Protein AF-A0A6G3XMT0-F1 (afdb_monomer)

Nearest PDB structures (foldseek):
  8wmh-assembly1_A  TM=1.847E-01  e=5.391E+00  Chryseobacterium

Mean predicted aligned error: 18.46 Å

Radius of gyration: 31.44 Å; Cα contacts (8 Å, |Δi|>4): 134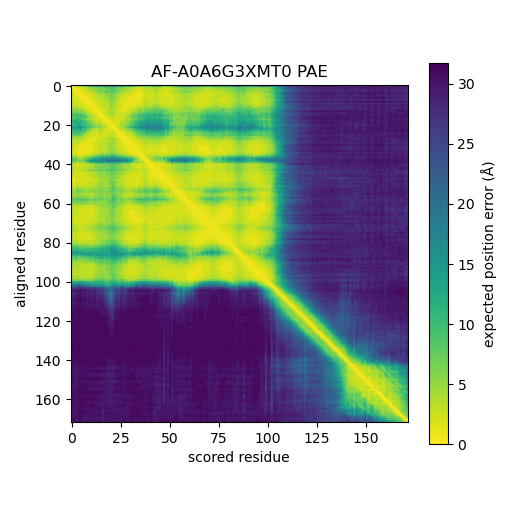; chains: 1; bounding box: 40×90×74 Å

Solvent-accessible surface area (backbone atoms only — not comparable to full-atom values): 11944 Å² total; per-residue (Å²): 136,55,91,52,43,48,79,48,78,42,71,41,74,45,97,69,64,44,76,56,96,91,39,81,41,50,63,43,79,73,46,77,46,77,42,67,74,57,78,77,82,53,92,97,58,85,83,84,82,90,79,89,77,75,91,73,72,90,91,48,64,58,48,77,52,70,43,77,47,76,48,94,90,67,50,71,50,61,24,58,41,77,76,52,91,92,52,76,81,58,96,37,52,25,51,69,49,77,52,74,82,81,74,95,74,83,95,68,95,70,84,84,85,79,92,78,85,82,88,84,84,87,79,91,81,91,84,89,87,83,88,85,85,87,90,84,82,80,95,83,48,69,68,65,52,49,54,52,49,54,54,50,51,56,52,49,54,53,49,51,55,50,49,57,58,62,55,62,75,76,59,135

Foldseek 3Di:
DFPQKDKDWDKDFDPDWDADPNDTHGIDTPDIDIDGNDDDQDPPGDDDDDDDDDDDDQPDQKDWAWDWDADPVRDIDTLHADDDVVDDDDPRHTDMDGDDHDDPDDPPDDDDDDDDDDDDDDDDDDDDDDDDDDDDDDPPCVPVVVVVVVVVVVVVVVVVVVVVVVVVVPDD

Secondary structure (DSSP, 8-state):
--TTEEEEEEEEEEEEEEEETTEEEEEEEEEEEEEESS----TT----------SPPSS-SEEE--EEEE-TTS-EEEE-BPP-TTSPPPSSBPPEEEPPPPPSS---------------------------------SS-HHHHHHHHHHHHHHHHHHHHHHHHHHTTS--

Structure (mmCIF, N/CA/C/O backbone):
data_AF-A0A6G3XMT0-F1
#
_entry.id   AF-A0A6G3XMT0-F1
#
loop_
_atom_site.group_PDB
_atom_site.id
_atom_site.type_symbol
_atom_site.label_atom_id
_atom_site.label_alt_id
_atom_site.label_comp_id
_atom_site.label_asym_id
_atom_site.label_entity_id
_atom_site.label_seq_id
_atom_site.pdbx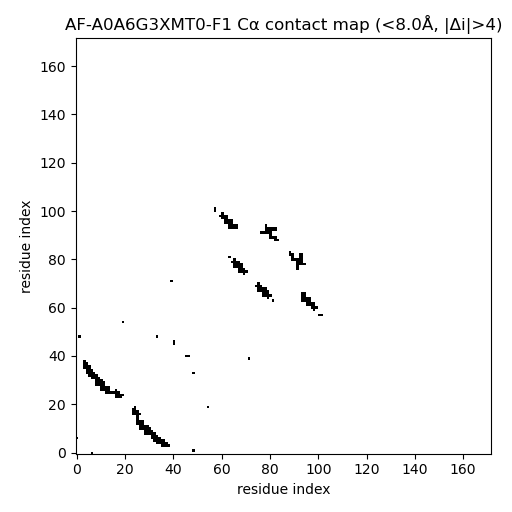_PDB_ins_code
_atom_site.Cartn_x
_atom_site.Cartn_y
_atom_site.Cartn_z
_atom_site.occupancy
_atom_site.B_iso_or_equiv
_atom_site.auth_seq_id
_atom_site.auth_comp_id
_atom_site.auth_asym_id
_atom_site.auth_atom_id
_atom_site.pdbx_PDB_model_num
ATOM 1 N N . ALA A 1 1 ? 11.897 -0.201 5.248 1.00 78.06 1 ALA A N 1
ATOM 2 C CA . ALA A 1 1 ? 12.246 0.302 3.903 1.00 78.06 1 ALA A CA 1
ATOM 3 C C . ALA A 1 1 ? 12.324 -0.888 2.957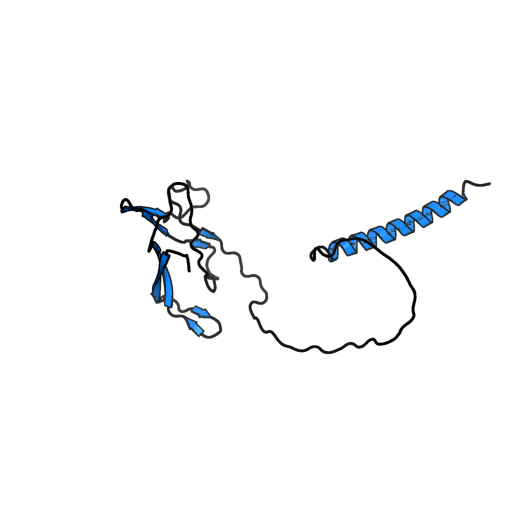 1.00 78.06 1 ALA A C 1
ATOM 5 O O . ALA A 1 1 ? 12.679 -1.965 3.427 1.00 78.06 1 ALA A O 1
ATOM 6 N N . VAL A 1 2 ? 11.957 -0.722 1.685 1.00 89.56 2 VAL A N 1
ATOM 7 C CA . VAL A 1 2 ? 12.087 -1.779 0.668 1.00 89.56 2 VAL A CA 1
ATOM 8 C C . VAL A 1 2 ? 13.427 -1.552 -0.047 1.00 89.56 2 VAL A C 1
ATOM 10 O O . VAL A 1 2 ? 13.617 -0.458 -0.575 1.00 89.56 2 VAL A O 1
ATOM 13 N N . PRO A 1 3 ? 14.386 -2.498 -0.011 1.00 91.12 3 PRO A N 1
ATOM 14 C CA . PRO A 1 3 ? 15.694 -2.306 -0.642 1.00 91.12 3 PRO A CA 1
ATOM 15 C C . PRO A 1 3 ? 15.569 -1.972 -2.131 1.00 91.12 3 PRO A C 1
ATOM 17 O O . PRO A 1 3 ? 14.818 -2.640 -2.832 1.00 91.12 3 PRO A O 1
ATOM 20 N N . GLY A 1 4 ? 16.290 -0.951 -2.601 1.00 92.56 4 GLY A N 1
ATOM 21 C CA . GLY A 1 4 ? 16.226 -0.487 -3.995 1.00 92.56 4 GLY A CA 1
ATOM 22 C C . GLY A 1 4 ? 15.030 0.413 -4.328 1.00 92.56 4 GLY A C 1
ATOM 23 O O . GLY A 1 4 ? 14.876 0.790 -5.484 1.00 92.56 4 GLY A O 1
ATOM 24 N N . TRP A 1 5 ? 14.192 0.778 -3.346 1.00 95.25 5 TRP A N 1
ATOM 25 C CA . TRP A 1 5 ? 13.039 1.659 -3.553 1.00 95.25 5 TRP A CA 1
ATOM 26 C C . TRP A 1 5 ? 13.055 2.873 -2.623 1.00 95.25 5 TRP A C 1
ATOM 28 O O . TRP A 1 5 ? 13.045 2.743 -1.391 1.00 95.25 5 TRP A O 1
ATOM 38 N N . LYS A 1 6 ? 12.936 4.059 -3.215 1.00 95.31 6 LYS A N 1
ATOM 39 C CA . LYS A 1 6 ? 12.656 5.316 -2.525 1.00 95.31 6 LYS A CA 1
ATOM 40 C C . LYS A 1 6 ? 11.189 5.399 -2.129 1.00 95.31 6 LYS A C 1
ATOM 42 O O . LYS A 1 6 ? 10.308 5.053 -2.911 1.00 95.31 6 LYS A O 1
ATOM 47 N N . ILE A 1 7 ? 10.933 5.892 -0.916 1.00 95.19 7 ILE A N 1
ATOM 48 C CA . ILE A 1 7 ? 9.587 6.057 -0.355 1.00 95.19 7 ILE A CA 1
ATOM 49 C C . ILE A 1 7 ? 9.295 7.544 -0.165 1.00 95.19 7 ILE A C 1
ATOM 51 O O . ILE A 1 7 ? 9.999 8.218 0.586 1.00 95.19 7 ILE A O 1
ATOM 55 N N . ASP A 1 8 ? 8.221 8.030 -0.781 1.00 96.38 8 ASP A N 1
ATOM 56 C CA . ASP A 1 8 ? 7.689 9.377 -0.571 1.00 96.38 8 ASP A CA 1
ATOM 57 C C . ASP A 1 8 ? 6.294 9.293 0.070 1.00 96.38 8 ASP A C 1
ATOM 59 O O . ASP A 1 8 ? 5.388 8.639 -0.449 1.00 96.38 8 ASP A O 1
ATOM 63 N N . ILE A 1 9 ? 6.110 9.963 1.213 1.00 95.88 9 ILE A N 1
ATOM 64 C CA . ILE A 1 9 ? 4.859 9.956 1.984 1.00 95.88 9 ILE A CA 1
ATOM 65 C C . ILE A 1 9 ? 4.193 11.324 1.867 1.00 95.88 9 ILE A C 1
ATOM 67 O O . ILE A 1 9 ? 4.759 12.341 2.266 1.00 95.88 9 ILE A O 1
ATOM 71 N N . THR A 1 10 ? 2.963 11.348 1.361 1.00 96.44 10 THR A N 1
ATOM 72 C CA . THR A 1 10 ? 2.124 12.550 1.326 1.00 96.44 10 THR A CA 1
ATOM 73 C C . THR A 1 10 ? 1.127 12.508 2.476 1.00 96.44 10 THR A C 1
ATOM 75 O O . THR A 1 10 ? 0.458 11.493 2.681 1.00 96.44 10 THR A O 1
ATOM 78 N N . LYS A 1 11 ? 1.014 13.613 3.215 1.00 95.25 11 LYS A N 1
ATOM 79 C CA . LYS A 1 11 ? -0.006 13.804 4.249 1.00 95.25 11 LYS A CA 1
ATOM 80 C C . LYS A 1 11 ? -1.073 14.784 3.777 1.00 95.25 11 LYS A C 1
ATOM 82 O O . LYS A 1 11 ? -0.774 15.704 3.018 1.00 95.25 11 LYS A O 1
ATOM 87 N N . SER A 1 12 ? -2.299 14.600 4.242 1.00 93.50 12 SER A N 1
ATOM 88 C CA . SER A 1 12 ? -3.399 15.543 4.065 1.00 93.50 12 SER A CA 1
ATOM 89 C C . SER A 1 12 ? -4.037 15.875 5.403 1.00 93.50 12 SER A C 1
ATOM 91 O O . SER A 1 12 ? -4.038 15.066 6.334 1.00 93.50 12 SER A O 1
ATOM 93 N N . LYS A 1 13 ? -4.618 17.070 5.481 1.00 93.44 13 LYS A N 1
ATOM 94 C CA . LYS A 1 13 ? -5.440 17.468 6.617 1.00 93.44 13 LYS A CA 1
ATOM 95 C C . LYS A 1 13 ? -6.704 16.612 6.661 1.00 93.44 13 LYS A C 1
ATOM 97 O O . LYS A 1 13 ? -7.299 16.336 5.624 1.00 93.44 13 LYS A O 1
ATOM 102 N N . LEU A 1 14 ? -7.079 16.190 7.859 1.00 86.44 14 LEU A N 1
ATOM 103 C CA . LEU A 1 14 ? -8.308 15.455 8.109 1.00 86.44 14 LEU A CA 1
ATOM 104 C C . LEU A 1 14 ? -9.481 16.424 8.237 1.00 86.44 14 LEU A C 1
ATOM 106 O O . LEU A 1 14 ? -9.378 17.431 8.944 1.00 86.44 14 LEU A O 1
ATOM 110 N N . ASP A 1 15 ? -10.607 16.078 7.616 1.00 85.19 15 ASP A N 1
ATOM 111 C CA . ASP A 1 15 ? -11.864 16.819 7.775 1.00 85.19 15 ASP A CA 1
ATOM 112 C C . ASP A 1 15 ? -12.369 16.734 9.220 1.00 85.19 15 ASP A C 1
ATOM 114 O O . ASP A 1 15 ? -12.830 17.718 9.800 1.00 85.19 15 ASP A O 1
ATOM 118 N N . LYS A 1 16 ? -12.219 15.549 9.823 1.00 82.81 16 LYS A N 1
ATOM 119 C CA . LYS A 1 16 ? -12.502 15.276 11.231 1.00 82.81 16 LYS A CA 1
ATOM 120 C C . LYS A 1 16 ? -11.203 14.870 11.931 1.00 82.81 16 LYS A C 1
ATOM 122 O O . LYS A 1 16 ? -10.643 13.829 11.594 1.00 82.81 16 LYS A O 1
ATOM 127 N N . PRO A 1 17 ? -10.697 15.671 12.882 1.00 83.50 17 PRO A N 1
ATOM 128 C CA . PRO A 1 17 ? -9.541 15.279 13.675 1.00 83.50 17 PRO A CA 1
ATOM 129 C C . PRO A 1 17 ? -9.808 13.991 14.459 1.00 83.50 17 PRO A C 1
ATOM 131 O O . PRO A 1 17 ? -10.896 13.829 15.008 1.00 83.50 17 PRO A O 1
ATOM 134 N N . LEU A 1 18 ? -8.803 13.125 14.552 1.00 81.50 18 LEU A N 1
ATOM 135 C CA . LEU A 1 18 ? -8.865 11.882 15.323 1.00 81.50 18 LEU A CA 1
ATOM 136 C C . LEU A 1 18 ? -8.235 12.090 16.698 1.00 81.50 18 LEU A C 1
ATOM 138 O O . LEU A 1 18 ? -7.256 12.826 16.819 1.00 81.50 18 LEU A O 1
ATOM 142 N N . GLU A 1 19 ? -8.753 11.433 17.730 1.00 81.94 19 GLU A N 1
ATOM 143 C CA . GLU A 1 19 ? -8.097 11.381 19.037 1.00 81.94 19 GLU A CA 1
ATOM 144 C C . GLU A 1 19 ? -7.423 10.027 19.224 1.00 81.94 19 GLU A C 1
ATOM 146 O O . GLU A 1 19 ? -8.063 8.984 19.178 1.00 81.94 19 GLU A O 1
ATOM 151 N N . VAL A 1 20 ? -6.107 10.047 19.423 1.00 77.50 20 VAL A N 1
ATOM 152 C CA . VAL A 1 20 ? -5.296 8.844 19.619 1.00 77.50 20 VAL A CA 1
ATOM 153 C C . VAL A 1 20 ? -4.473 9.047 20.884 1.00 77.50 20 VAL A C 1
ATOM 155 O O . VAL A 1 20 ? -3.647 9.958 20.950 1.00 77.50 20 VAL A O 1
ATOM 158 N N . HIS A 1 21 ? -4.722 8.232 21.9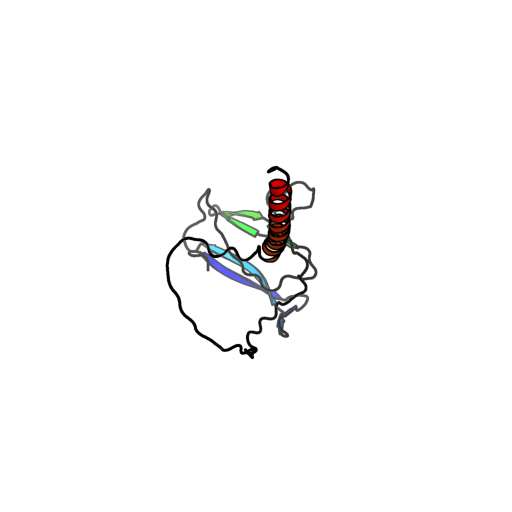14 1.00 75.88 21 HIS A N 1
ATOM 159 C CA . HIS A 1 21 ? -4.069 8.335 23.230 1.00 75.88 21 HIS A CA 1
ATOM 160 C C . HIS A 1 21 ? -4.110 9.758 23.832 1.00 75.88 21 HIS A C 1
ATOM 162 O O . HIS A 1 21 ? -3.099 10.276 24.309 1.00 75.88 21 HIS A O 1
ATOM 168 N N . GLY A 1 22 ? -5.267 10.429 23.749 1.00 78.06 22 GLY A N 1
ATOM 169 C CA . GLY A 1 22 ? -5.459 11.795 24.259 1.00 78.06 22 GLY A CA 1
ATOM 170 C C . GLY A 1 22 ? -4.775 12.894 23.435 1.00 78.06 22 GLY A C 1
ATOM 171 O O . GLY A 1 22 ? -4.742 14.050 23.858 1.00 78.06 22 GLY A O 1
ATOM 172 N N . LYS A 1 23 ? -4.216 12.563 22.261 1.00 80.62 23 LYS A N 1
ATOM 173 C CA . LYS A 1 23 ? -3.645 13.531 21.316 1.00 80.62 23 LYS A CA 1
ATOM 174 C C . LYS A 1 23 ? -4.544 13.683 20.102 1.00 80.62 23 LYS A C 1
ATOM 176 O O . LYS A 1 23 ? -4.955 12.701 19.490 1.00 80.62 23 LYS A O 1
ATOM 181 N N . LYS A 1 24 ? -4.778 14.934 19.715 1.00 86.38 24 LYS A N 1
ATOM 182 C CA . LYS A 1 24 ? -5.544 15.281 18.521 1.00 86.38 24 LYS A CA 1
ATOM 183 C C . LYS A 1 24 ? -4.659 15.204 17.276 1.00 86.38 24 LYS A C 1
ATOM 185 O O . LYS A 1 24 ? -3.691 15.952 17.150 1.00 86.38 24 LYS A O 1
ATOM 190 N N . ILE A 1 25 ? -5.010 14.320 16.353 1.00 85.81 25 ILE A N 1
ATOM 191 C CA . ILE A 1 25 ? -4.381 14.133 15.048 1.00 85.81 25 ILE A CA 1
ATOM 192 C C . ILE A 1 25 ? -5.216 14.869 14.003 1.00 85.81 25 ILE A C 1
ATOM 194 O O . ILE A 1 25 ? -6.388 14.567 13.797 1.00 85.81 25 ILE A O 1
ATOM 198 N N . THR A 1 26 ? -4.618 15.858 13.343 1.00 89.25 26 THR A N 1
ATOM 199 C CA . THR A 1 26 ? -5.287 16.678 12.316 1.00 89.25 26 THR A CA 1
ATOM 200 C C . THR A 1 26 ? -4.793 16.396 10.905 1.00 89.25 26 THR A C 1
ATOM 202 O O . THR A 1 26 ? -5.339 16.951 9.958 1.00 89.25 26 THR A O 1
ATOM 205 N N . GLU A 1 27 ? -3.761 15.570 10.752 1.00 91.00 27 GLU A N 1
ATOM 206 C CA . GLU A 1 27 ? -3.211 15.162 9.463 1.00 91.00 27 GLU A CA 1
ATOM 207 C C . GLU A 1 27 ? -2.998 13.654 9.441 1.00 91.00 27 GLU A C 1
ATOM 209 O O . GLU A 1 27 ? -2.540 13.074 10.427 1.00 91.00 27 GLU A O 1
ATOM 214 N N . ALA A 1 28 ? -3.274 13.036 8.300 1.00 89.38 28 ALA A N 1
ATOM 215 C CA . ALA A 1 28 ? -3.026 11.623 8.063 1.00 89.38 28 ALA A CA 1
ATOM 216 C C . ALA A 1 28 ? -2.265 11.421 6.757 1.00 89.38 28 ALA A C 1
ATOM 218 O O . ALA A 1 28 ? -2.260 12.282 5.878 1.00 89.38 28 ALA A O 1
ATOM 219 N N . VAL A 1 29 ? -1.607 10.271 6.635 1.00 92.69 29 VAL A N 1
ATOM 220 C CA . VAL A 1 29 ? -0.998 9.851 5.372 1.00 92.69 29 VAL A CA 1
ATOM 221 C C . VAL A 1 29 ? -2.110 9.565 4.367 1.00 92.69 29 VAL A C 1
ATOM 223 O O . VAL A 1 29 ? -2.995 8.764 4.644 1.00 92.69 29 VAL A O 1
ATOM 226 N N . SER A 1 30 ? -2.049 10.209 3.205 1.00 93.25 30 SER A N 1
ATOM 227 C CA . SER A 1 30 ? -3.021 10.044 2.118 1.00 93.25 30 SER A CA 1
ATOM 228 C C . SER A 1 30 ? -2.458 9.295 0.918 1.00 93.25 30 SER A C 1
ATOM 230 O O . SER A 1 30 ? -3.216 8.759 0.113 1.00 93.25 30 SER A O 1
ATOM 232 N N . LYS A 1 31 ? -1.129 9.255 0.776 1.00 95.81 31 LYS A N 1
ATOM 233 C CA . LYS A 1 31 ? -0.455 8.542 -0.309 1.00 95.81 31 LYS A CA 1
ATOM 234 C C . LYS A 1 31 ? 0.941 8.117 0.113 1.00 95.81 31 LYS A C 1
ATOM 236 O O . LYS A 1 31 ? 1.674 8.901 0.718 1.00 95.81 31 LYS A O 1
ATOM 241 N N . VAL A 1 32 ? 1.314 6.908 -0.281 1.00 96.69 32 VAL A N 1
ATOM 242 C CA . VAL A 1 32 ? 2.692 6.427 -0.229 1.00 96.69 32 VAL A CA 1
ATOM 243 C C . VAL A 1 32 ? 3.102 6.059 -1.648 1.00 96.69 32 VAL A C 1
ATOM 245 O O . VAL A 1 32 ? 2.382 5.332 -2.328 1.00 96.69 32 VAL A O 1
ATOM 248 N N . THR A 1 33 ? 4.227 6.599 -2.103 1.00 97.12 33 THR A N 1
ATOM 249 C CA . THR A 1 33 ? 4.801 6.297 -3.414 1.00 97.12 33 THR A CA 1
ATOM 250 C C . THR A 1 33 ? 6.108 5.553 -3.207 1.00 97.12 33 THR A C 1
ATOM 252 O O . THR A 1 33 ? 7.000 6.069 -2.535 1.00 97.12 33 THR A O 1
ATOM 255 N N . TRP A 1 34 ? 6.231 4.377 -3.816 1.00 96.94 34 TRP A N 1
ATOM 256 C CA . TRP A 1 34 ? 7.506 3.686 -3.964 1.00 96.94 34 TRP A CA 1
ATOM 257 C C . TRP A 1 34 ? 8.011 3.895 -5.385 1.00 96.94 34 TRP A C 1
ATOM 259 O O . TRP A 1 34 ? 7.276 3.656 -6.340 1.00 96.94 34 TRP A O 1
ATOM 269 N N . THR A 1 35 ? 9.255 4.344 -5.517 1.00 95.94 35 THR A N 1
ATOM 270 C CA . THR A 1 35 ? 9.936 4.495 -6.809 1.00 95.94 35 THR A CA 1
ATOM 271 C C . THR A 1 35 ? 11.209 3.669 -6.771 1.00 95.94 35 THR A C 1
ATOM 273 O O . THR A 1 35 ? 11.966 3.797 -5.813 1.00 95.94 35 THR A O 1
ATOM 276 N N . ALA A 1 36 ? 11.435 2.810 -7.763 1.00 94.44 36 ALA A N 1
ATOM 277 C CA . ALA A 1 36 ? 12.686 2.068 -7.856 1.00 94.44 36 ALA A CA 1
ATOM 278 C C . ALA A 1 36 ? 13.838 3.056 -8.100 1.00 94.44 36 ALA A C 1
ATOM 280 O O . ALA A 1 36 ? 13.779 3.851 -9.038 1.00 94.44 36 ALA A O 1
ATOM 281 N N . ASP A 1 37 ? 14.848 3.034 -7.231 1.00 87.88 37 ASP A N 1
ATOM 282 C CA . ASP A 1 37 ? 16.085 3.804 -7.412 1.00 87.88 37 ASP A CA 1
ATOM 283 C C . ASP A 1 37 ? 17.000 3.090 -8.417 1.00 87.88 37 ASP A C 1
ATOM 285 O O . ASP A 1 37 ? 17.602 3.720 -9.285 1.00 87.88 37 ASP A O 1
ATOM 289 N N . GLU A 1 38 ? 17.056 1.759 -8.315 1.00 79.19 38 GLU A N 1
ATOM 290 C CA . GLU A 1 38 ? 17.771 0.857 -9.213 1.00 79.19 38 GLU A CA 1
ATOM 291 C C . GLU A 1 38 ? 16.949 -0.430 -9.401 1.00 79.19 38 GLU A C 1
ATOM 293 O O . GLU A 1 38 ? 16.400 -0.975 -8.441 1.00 79.19 38 GLU A O 1
ATOM 298 N N . GLY A 1 39 ? 16.890 -0.941 -10.634 1.00 72.88 39 GLY A N 1
ATOM 299 C CA . GLY A 1 39 ? 16.165 -2.170 -10.969 1.00 72.88 39 GLY A CA 1
ATOM 300 C C . GLY A 1 39 ? 14.669 -1.979 -11.241 1.00 72.88 39 GLY A C 1
ATOM 301 O O . GLY A 1 39 ? 14.167 -0.866 -11.369 1.00 72.88 39 GLY A O 1
ATOM 302 N N . GLU A 1 40 ? 13.963 -3.100 -11.369 1.00 87.25 40 GLU A N 1
ATOM 303 C CA . GLU A 1 40 ? 12.537 -3.174 -11.690 1.00 87.25 40 GLU A CA 1
ATOM 304 C C . GLU A 1 40 ? 11.933 -4.469 -11.131 1.00 87.25 40 GLU A C 1
ATOM 306 O O . GLU A 1 40 ? 12.649 -5.399 -10.748 1.00 87.25 40 GLU A O 1
ATOM 311 N N . ILE A 1 41 ? 10.603 -4.549 -11.104 1.00 94.00 41 ILE A N 1
ATOM 312 C CA . ILE A 1 41 ? 9.919 -5.826 -10.888 1.00 94.00 41 ILE A CA 1
ATOM 313 C C . ILE A 1 41 ? 9.884 -6.535 -12.242 1.00 94.00 41 ILE A C 1
ATOM 315 O O . ILE A 1 41 ? 9.087 -6.175 -13.105 1.00 94.00 41 ILE A O 1
ATOM 319 N N . ALA A 1 42 ? 10.764 -7.517 -12.436 1.00 93.00 42 ALA A N 1
ATOM 320 C CA . ALA A 1 42 ? 10.866 -8.234 -13.703 1.00 93.00 42 ALA A CA 1
ATOM 321 C C . ALA A 1 42 ? 9.554 -8.970 -14.065 1.00 93.00 42 ALA A C 1
ATOM 323 O O . ALA A 1 42 ? 8.807 -9.383 -13.169 1.00 93.00 42 ALA A O 1
ATOM 324 N N . PRO A 1 43 ? 9.278 -9.208 -15.361 1.00 94.56 43 PRO A N 1
ATOM 325 C CA . PRO A 1 43 ? 8.093 -9.948 -15.786 1.00 94.56 43 PRO A CA 1
ATOM 326 C C . PRO A 1 43 ? 7.976 -11.316 -15.102 1.00 94.56 43 PRO A C 1
ATOM 328 O O . PRO A 1 43 ? 8.930 -12.090 -15.061 1.00 94.56 43 PRO A O 1
ATOM 331 N N . GLY A 1 44 ? 6.791 -11.619 -14.568 1.00 96.06 44 GLY A N 1
ATOM 332 C CA . GLY A 1 44 ? 6.521 -12.866 -13.842 1.00 96.06 44 GLY A CA 1
ATOM 333 C C . GLY A 1 44 ? 6.968 -12.873 -12.375 1.00 96.06 44 GLY A C 1
ATOM 334 O O . GLY A 1 44 ? 6.724 -13.859 -11.681 1.00 96.06 44 GLY A O 1
ATOM 335 N N . TYR A 1 45 ? 7.575 -11.790 -11.883 1.00 95.88 45 TYR A N 1
ATOM 336 C CA . TYR A 1 45 ? 7.905 -11.609 -10.471 1.00 95.88 45 TYR A CA 1
ATOM 337 C C . TYR A 1 45 ? 6.898 -10.690 -9.779 1.00 95.88 45 TYR A C 1
ATOM 339 O O . TYR A 1 45 ? 6.145 -9.951 -10.411 1.00 95.88 45 TYR A O 1
ATOM 347 N N . PHE A 1 46 ? 6.895 -10.734 -8.449 1.00 95.31 46 PHE A N 1
ATOM 348 C CA . PHE A 1 46 ? 6.094 -9.852 -7.610 1.00 95.31 46 PHE A CA 1
ATOM 349 C C . PHE A 1 46 ? 6.980 -9.166 -6.569 1.00 95.31 46 PHE A C 1
ATOM 351 O O . PHE A 1 46 ? 8.048 -9.663 -6.213 1.00 95.31 46 PHE A O 1
ATOM 358 N N . GLN A 1 47 ? 6.504 -8.036 -6.052 1.00 95.12 47 GLN A N 1
ATOM 359 C CA . GLN A 1 47 ? 7.141 -7.294 -4.969 1.00 95.12 47 GLN A CA 1
ATOM 360 C C . GLN A 1 47 ? 6.113 -7.004 -3.883 1.00 95.12 47 GLN A C 1
ATOM 362 O O . GLN A 1 47 ? 4.951 -6.714 -4.163 1.00 95.12 47 GLN A O 1
ATOM 367 N N . GLN A 1 48 ? 6.558 -7.049 -2.633 1.00 95.00 48 GLN A N 1
ATOM 368 C CA . GLN A 1 48 ? 5.750 -6.635 -1.494 1.00 95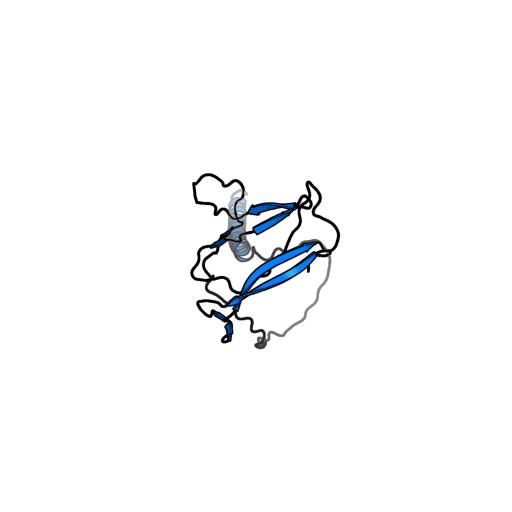.00 48 GLN A CA 1
ATOM 369 C C . GLN A 1 48 ? 6.136 -5.224 -1.057 1.00 95.00 48 GLN A C 1
ATOM 371 O O . GLN A 1 48 ? 7.317 -4.921 -0.864 1.00 95.00 48 GLN A O 1
ATOM 376 N N . PHE A 1 49 ? 5.126 -4.386 -0.848 1.00 94.81 49 PHE A N 1
ATOM 377 C CA . PHE A 1 49 ? 5.262 -3.039 -0.303 1.00 94.81 49 PHE A CA 1
ATOM 378 C C . PHE A 1 49 ? 4.535 -2.986 1.044 1.00 94.81 49 PHE A C 1
ATOM 380 O O . PHE A 1 49 ? 3.347 -2.669 1.089 1.00 94.81 49 PHE A O 1
ATOM 387 N N . PRO A 1 50 ? 5.200 -3.372 2.149 1.00 93.50 50 PRO A N 1
ATOM 388 C CA . PRO A 1 50 ? 4.551 -3.430 3.448 1.00 93.50 50 PRO A CA 1
ATOM 389 C C . PRO A 1 50 ? 4.213 -2.022 3.943 1.00 93.50 50 PRO A C 1
ATOM 391 O O . PRO A 1 50 ? 5.063 -1.126 3.948 1.00 93.50 50 PRO A O 1
ATOM 394 N N . VAL A 1 51 ? 2.980 -1.855 4.415 1.00 91.94 51 VAL A N 1
ATOM 395 C CA . VAL A 1 51 ? 2.500 -0.641 5.077 1.00 91.94 51 VAL A CA 1
ATOM 396 C C . VAL A 1 51 ? 2.031 -1.018 6.471 1.00 91.94 51 VAL A C 1
ATOM 398 O O . VAL A 1 51 ? 1.233 -1.935 6.632 1.00 91.94 51 VAL A O 1
ATOM 401 N N . SER A 1 52 ? 2.532 -0.302 7.475 1.00 90.62 52 SER A N 1
ATOM 402 C CA . SER A 1 52 ? 1.980 -0.354 8.826 1.00 90.62 52 SER A CA 1
ATOM 403 C C . SER A 1 52 ? 1.011 0.806 8.986 1.00 90.62 52 SER A C 1
ATOM 405 O O . SER A 1 52 ? 1.384 1.964 8.779 1.00 90.62 52 SER A O 1
ATOM 407 N N . VAL A 1 53 ? -0.237 0.483 9.302 1.00 86.12 53 VAL A N 1
ATOM 408 C CA . VAL A 1 53 ? -1.314 1.452 9.499 1.00 86.12 53 VAL A CA 1
ATOM 409 C C . VAL A 1 53 ? -1.604 1.527 10.994 1.00 86.12 53 VAL A C 1
ATOM 411 O O . VAL A 1 53 ? -1.510 0.522 11.694 1.00 86.12 53 VAL A O 1
ATOM 414 N N . GLY A 1 54 ? -1.890 2.732 11.491 1.00 83.12 54 GLY A N 1
ATOM 415 C CA . GLY A 1 54 ? -2.258 2.945 12.891 1.00 83.12 54 GLY A CA 1
ATOM 416 C C . GLY A 1 54 ? -3.677 2.460 13.193 1.00 83.12 54 GLY A C 1
ATOM 417 O O . GLY A 1 54 ? -4.176 1.535 12.559 1.00 83.12 54 GLY A O 1
ATOM 418 N N . ALA A 1 55 ? -4.338 3.121 14.146 1.00 83.62 55 ALA A N 1
ATOM 419 C CA . ALA A 1 55 ? -5.741 2.858 14.450 1.00 83.62 55 ALA A CA 1
ATOM 420 C C . ALA A 1 55 ? -6.595 2.890 13.168 1.00 83.62 55 ALA A C 1
ATOM 422 O O . ALA A 1 55 ? -6.531 3.846 12.390 1.00 83.62 55 ALA A O 1
ATOM 423 N N . LEU A 1 56 ? -7.350 1.815 12.953 1.00 87.38 56 LEU A N 1
ATOM 424 C CA . LEU A 1 56 ? -8.307 1.696 11.858 1.00 87.38 56 LEU A CA 1
ATOM 425 C C . LEU A 1 56 ? -9.616 2.396 12.265 1.00 87.38 56 LEU A C 1
ATOM 427 O O . LEU A 1 56 ? -9.886 2.506 13.462 1.00 87.38 56 LEU A O 1
ATOM 431 N N . PRO A 1 57 ? -10.407 2.906 11.307 1.00 82.81 57 PRO A N 1
ATOM 432 C CA . PRO A 1 57 ? -11.683 3.541 11.622 1.00 82.81 57 PRO A CA 1
ATOM 433 C C . PRO A 1 57 ? -12.663 2.543 12.248 1.00 82.81 57 PRO A C 1
ATOM 435 O O . PRO A 1 57 ? -12.736 1.391 11.828 1.00 82.81 57 PRO A O 1
ATOM 438 N N . GLU A 1 58 ? -13.427 3.009 13.233 1.00 83.88 58 GLU A N 1
ATOM 439 C CA . GLU A 1 58 ? -14.478 2.229 13.906 1.00 83.88 58 GLU A CA 1
ATOM 440 C C . GLU A 1 58 ? -15.832 2.340 13.185 1.00 83.88 58 GLU A C 1
ATOM 442 O O . GLU A 1 58 ? -16.722 1.521 13.389 1.00 83.88 58 GLU A O 1
ATOM 447 N N . ASP A 1 59 ? -15.988 3.351 12.328 1.00 83.50 59 ASP A N 1
ATOM 448 C CA . ASP A 1 59 ? -17.208 3.690 11.594 1.00 83.50 59 ASP A CA 1
ATOM 449 C C . ASP A 1 59 ? -17.171 3.249 10.119 1.00 83.50 59 ASP A C 1
ATOM 451 O O . ASP A 1 59 ? -17.854 3.829 9.272 1.00 83.50 59 ASP A O 1
ATOM 455 N N . ALA A 1 60 ? -16.383 2.219 9.798 1.00 88.00 60 ALA A N 1
ATOM 456 C CA . ALA A 1 60 ? -16.296 1.647 8.459 1.00 88.00 60 ALA A CA 1
ATOM 457 C C . ALA A 1 60 ? -16.192 0.115 8.492 1.00 88.00 60 ALA A C 1
ATOM 459 O O . ALA A 1 60 ? -15.508 -0.455 9.335 1.00 88.00 60 ALA A O 1
ATOM 460 N N . ASP A 1 61 ? -16.804 -0.547 7.509 1.00 90.50 61 ASP A N 1
ATOM 461 C CA . ASP A 1 61 ? -16.741 -2.010 7.359 1.00 90.50 61 ASP A CA 1
ATOM 462 C C . ASP A 1 61 ? -15.520 -2.479 6.551 1.00 90.50 61 ASP A C 1
ATOM 464 O O . ASP A 1 61 ? -15.167 -3.658 6.550 1.00 90.50 61 ASP A O 1
ATOM 468 N N . GLN A 1 62 ? -14.881 -1.576 5.804 1.00 92.88 62 GLN A N 1
ATOM 469 C CA . GLN A 1 62 ? -13.729 -1.889 4.963 1.00 92.88 62 GLN A CA 1
ATOM 470 C C . GLN A 1 62 ? -12.893 -0.647 4.637 1.00 92.88 62 GLN A C 1
ATOM 472 O O . GLN A 1 62 ? -13.385 0.480 4.651 1.00 92.88 62 GLN A O 1
ATOM 477 N N . LEU A 1 63 ? -11.637 -0.875 4.259 1.00 92.75 63 LEU A N 1
ATOM 478 C CA . LEU A 1 63 ? -10.739 0.106 3.661 1.00 92.75 63 LEU A CA 1
ATOM 479 C C . LEU A 1 63 ? -10.412 -0.297 2.228 1.00 92.75 63 LEU A C 1
ATOM 481 O O . LEU A 1 63 ? -10.018 -1.434 1.971 1.00 92.75 63 LEU A O 1
ATOM 485 N N . VAL A 1 64 ? -10.530 0.654 1.306 1.00 94.62 64 VAL A N 1
ATOM 486 C CA . VAL A 1 64 ? -10.163 0.474 -0.101 1.00 94.62 64 VAL A CA 1
ATOM 487 C C . VAL A 1 64 ? -8.848 1.197 -0.368 1.00 94.62 64 VAL A C 1
ATOM 489 O O . VAL A 1 64 ? -8.751 2.415 -0.205 1.00 94.62 64 VAL A O 1
ATOM 492 N N . PHE A 1 65 ? -7.839 0.461 -0.821 1.00 95.50 65 PHE A N 1
ATOM 493 C CA . PHE A 1 65 ? -6.516 0.988 -1.139 1.00 95.50 65 PHE A CA 1
ATOM 494 C C . PHE A 1 65 ? -6.344 1.095 -2.648 1.00 95.50 65 PHE A C 1
ATOM 496 O O . PHE A 1 65 ? -5.907 0.161 -3.309 1.00 95.50 65 PHE A O 1
ATOM 503 N N . LYS A 1 66 ? -6.667 2.261 -3.204 1.00 97.12 66 LYS A N 1
ATOM 504 C CA . LYS A 1 66 ? -6.465 2.543 -4.631 1.00 97.12 66 LYS A CA 1
ATOM 505 C C . LYS A 1 66 ? -4.970 2.592 -4.950 1.00 97.12 66 LYS A C 1
ATOM 507 O O . LYS A 1 66 ? -4.234 3.355 -4.322 1.00 97.12 66 LYS A O 1
ATOM 512 N N . ALA A 1 67 ? -4.533 1.816 -5.940 1.00 97.69 67 ALA A N 1
ATOM 513 C CA . ALA A 1 67 ? -3.132 1.725 -6.340 1.00 97.69 67 ALA A CA 1
ATOM 514 C C . ALA A 1 67 ? -2.931 2.086 -7.817 1.00 97.69 67 ALA A C 1
ATOM 516 O O . ALA A 1 67 ? -3.769 1.821 -8.678 1.00 97.69 67 ALA A O 1
ATOM 517 N N . ILE A 1 68 ? -1.791 2.712 -8.104 1.00 98.00 68 ILE A N 1
ATOM 518 C CA . ILE A 1 68 ? -1.361 3.073 -9.454 1.00 98.00 68 ILE A CA 1
ATOM 519 C C . ILE A 1 68 ? -0.003 2.422 -9.675 1.00 98.00 68 ILE A C 1
ATOM 521 O O . ILE A 1 68 ? 0.941 2.712 -8.939 1.00 98.00 68 ILE A O 1
ATOM 525 N N . GLN A 1 69 ? 0.083 1.544 -10.669 1.00 97.31 69 GLN A N 1
ATOM 526 C CA . GLN A 1 69 ? 1.306 0.846 -11.035 1.00 97.31 69 GLN A CA 1
ATOM 527 C C . GLN A 1 69 ? 1.821 1.413 -12.353 1.00 97.31 69 GLN A C 1
ATOM 529 O O . GLN A 1 69 ? 1.126 1.366 -13.365 1.00 97.31 69 GLN A O 1
ATOM 534 N N . THR A 1 70 ? 3.040 1.936 -12.332 1.00 96.50 70 THR A N 1
ATOM 535 C CA . THR A 1 70 ? 3.713 2.457 -13.522 1.00 96.50 70 THR A CA 1
ATOM 536 C C . THR A 1 70 ? 4.790 1.474 -13.956 1.00 96.50 70 THR A C 1
ATOM 538 O O . THR A 1 70 ? 5.608 1.065 -13.132 1.00 96.50 70 THR A O 1
ATOM 541 N N . TYR A 1 71 ? 4.789 1.123 -15.237 1.00 94.75 71 TYR A N 1
ATOM 542 C CA . TYR A 1 71 ? 5.790 0.265 -15.865 1.00 94.75 71 TYR A CA 1
ATOM 543 C C . TYR A 1 71 ? 6.902 1.097 -16.521 1.00 94.75 71 TYR A C 1
ATOM 545 O O . TYR A 1 71 ? 6.761 2.301 -16.759 1.00 94.75 71 TYR A O 1
ATOM 553 N N . ASP A 1 72 ? 8.019 0.446 -16.824 1.00 93.19 72 ASP A N 1
ATOM 554 C CA . ASP A 1 72 ? 9.192 1.016 -17.496 1.00 93.19 72 ASP A CA 1
ATOM 555 C C . ASP A 1 72 ? 8.861 1.588 -18.892 1.00 93.19 72 ASP A C 1
ATOM 557 O O . ASP A 1 72 ? 9.341 2.660 -19.275 1.00 93.19 72 ASP A O 1
ATOM 561 N N . ASN A 1 73 ? 7.947 0.934 -19.613 1.00 93.94 73 ASN A N 1
ATOM 562 C CA . ASN A 1 73 ? 7.393 1.372 -20.895 1.00 93.94 73 ASN A CA 1
ATOM 563 C C . ASN A 1 73 ? 6.446 2.591 -20.780 1.00 93.94 73 ASN A C 1
ATOM 565 O O . ASN A 1 73 ? 5.924 3.057 -21.796 1.00 93.94 73 ASN A O 1
ATOM 569 N N . LYS A 1 74 ? 6.263 3.136 -19.566 1.00 94.81 74 LYS A N 1
ATOM 570 C CA . LYS A 1 74 ? 5.371 4.254 -19.195 1.00 94.81 74 LYS A CA 1
ATOM 571 C C . LYS A 1 74 ? 3.881 3.923 -19.197 1.00 94.81 74 LYS A C 1
ATOM 573 O O . LYS A 1 74 ? 3.061 4.829 -19.030 1.00 94.81 74 LYS A O 1
ATOM 578 N N . GLU A 1 75 ? 3.517 2.660 -19.367 1.00 96.94 75 GLU A N 1
ATOM 579 C CA . GLU A 1 75 ? 2.152 2.204 -19.160 1.00 96.94 75 GLU A CA 1
ATOM 580 C C . GLU A 1 75 ? 1.764 2.354 -17.687 1.00 96.94 75 GLU A C 1
ATOM 582 O O . GLU A 1 75 ? 2.583 2.181 -16.779 1.00 96.94 75 GLU A O 1
ATOM 587 N N . VAL A 1 76 ? 0.503 2.714 -17.453 1.00 97.69 76 VAL A N 1
ATOM 588 C CA . VAL A 1 76 ? -0.035 2.924 -16.112 1.00 97.69 76 VAL A CA 1
ATOM 589 C C . VAL A 1 76 ? -1.274 2.065 -15.938 1.00 97.69 76 VAL A C 1
ATOM 591 O O . VAL A 1 76 ? -2.317 2.354 -16.524 1.00 97.69 76 VAL A O 1
ATOM 594 N N . VAL A 1 77 ? -1.170 1.063 -15.071 1.00 98.00 77 VAL A N 1
ATOM 595 C CA . VAL A 1 77 ? -2.302 0.239 -14.645 1.00 98.00 77 VAL A CA 1
ATOM 596 C C . VAL A 1 77 ? -2.899 0.839 -13.375 1.00 98.00 77 VAL A C 1
ATOM 598 O O . VAL A 1 77 ? -2.186 1.224 -12.441 1.00 98.00 77 VAL A O 1
ATOM 601 N N . ARG A 1 78 ? -4.227 0.966 -13.353 1.00 98.25 78 ARG A N 1
ATOM 602 C CA . ARG A 1 78 ? -4.973 1.643 -12.289 1.00 98.25 78 ARG A CA 1
ATOM 603 C C . ARG A 1 78 ? -5.845 0.641 -11.543 1.00 98.25 78 ARG A C 1
ATOM 605 O O . ARG A 1 78 ? -6.990 0.424 -11.913 1.00 98.25 78 ARG A O 1
ATOM 612 N N . TRP A 1 79 ? -5.320 0.107 -10.449 1.00 97.94 79 TRP A N 1
ATOM 613 C CA . TRP A 1 79 ? -6.040 -0.762 -9.517 1.00 97.94 79 TRP A CA 1
ATOM 614 C C . TRP A 1 79 ? -6.929 0.086 -8.600 1.00 97.94 79 TRP A C 1
ATOM 616 O O . TRP A 1 79 ? -6.606 0.334 -7.433 1.00 97.94 79 TRP A O 1
ATOM 626 N N . ILE A 1 80 ? -7.991 0.654 -9.174 1.00 97.44 80 ILE A N 1
ATOM 627 C CA . ILE A 1 80 ? -8.838 1.665 -8.520 1.00 97.44 80 ILE A CA 1
ATOM 628 C C . ILE A 1 80 ? -10.331 1.335 -8.554 1.00 97.44 80 ILE A C 1
ATOM 630 O O . ILE A 1 80 ? -11.121 2.098 -7.992 1.00 97.44 80 ILE A O 1
ATOM 634 N N . GLU A 1 81 ? -10.708 0.236 -9.204 1.00 95.62 81 GLU A N 1
ATOM 635 C CA . GLU A 1 81 ? -12.098 -0.183 -9.368 1.00 95.62 81 GLU A CA 1
ATOM 636 C C . GLU A 1 81 ? -12.577 -0.888 -8.101 1.00 95.62 81 GLU A C 1
ATOM 638 O O . GLU A 1 81 ? -11.939 -1.818 -7.621 1.00 95.62 81 GLU A O 1
ATOM 643 N N . GLU A 1 82 ? -13.676 -0.432 -7.507 1.00 92.69 82 GLU A N 1
ATOM 644 C CA . GLU A 1 82 ? -14.148 -0.980 -6.233 1.00 92.69 82 GLU A CA 1
ATOM 645 C C . GLU A 1 82 ? -14.963 -2.259 -6.477 1.00 92.69 82 GLU A C 1
ATOM 647 O O . GLU A 1 82 ? -15.991 -2.193 -7.159 1.00 92.69 82 GLU A O 1
ATOM 652 N N . PRO A 1 83 ? -14.551 -3.422 -5.933 1.00 86.94 83 PRO A N 1
ATOM 653 C CA . PRO A 1 83 ? -15.321 -4.651 -6.076 1.00 86.94 83 PRO A CA 1
ATOM 654 C C . PRO A 1 83 ? -16.689 -4.514 -5.402 1.00 86.94 83 PRO A C 1
ATOM 656 O O . PRO A 1 83 ? -16.783 -4.098 -4.245 1.00 86.94 83 PRO A O 1
ATOM 659 N N . THR A 1 84 ? -17.753 -4.907 -6.101 1.00 86.31 84 THR A N 1
ATOM 660 C CA . THR A 1 84 ? -19.116 -4.926 -5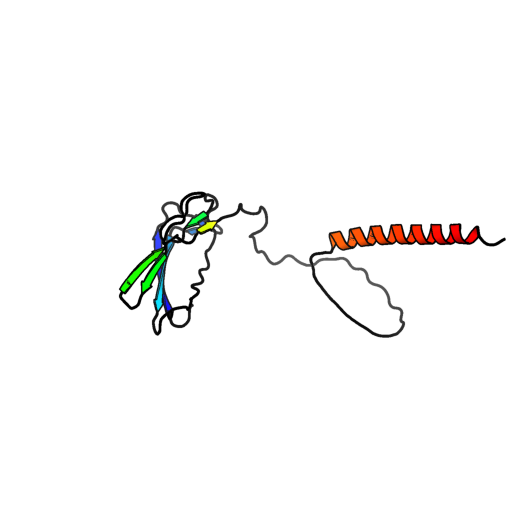.549 1.00 86.31 84 THR A CA 1
ATOM 661 C C . THR A 1 84 ? -19.542 -6.356 -5.231 1.00 86.31 84 THR A C 1
ATOM 663 O O . THR A 1 84 ? -19.228 -7.299 -5.956 1.00 86.31 84 THR A O 1
ATOM 666 N N . ALA A 1 85 ? -20.246 -6.551 -4.115 1.00 82.06 85 ALA A N 1
ATOM 667 C CA . ALA A 1 85 ? -20.682 -7.882 -3.705 1.00 82.06 85 ALA A CA 1
ATOM 668 C C . ALA A 1 85 ? -21.695 -8.459 -4.709 1.00 82.06 85 ALA A C 1
ATOM 670 O O . ALA A 1 85 ? -22.773 -7.899 -4.895 1.00 82.06 85 ALA A O 1
ATOM 671 N N . GLY A 1 86 ? -21.350 -9.587 -5.336 1.00 83.06 86 GLY A N 1
ATOM 672 C CA . GLY A 1 86 ? -22.197 -10.247 -6.337 1.00 83.06 86 GLY A CA 1
ATOM 673 C C . GLY A 1 86 ? -22.261 -9.533 -7.692 1.00 83.06 86 GLY A C 1
ATOM 674 O O . GLY A 1 86 ? -23.057 -9.939 -8.537 1.00 83.06 86 GLY A O 1
ATOM 675 N N . GLY A 1 87 ? -21.455 -8.487 -7.892 1.00 85.88 87 GLY A N 1
ATOM 676 C CA . GLY A 1 87 ? -21.254 -7.861 -9.194 1.00 85.88 87 GLY A CA 1
ATOM 677 C C . GLY A 1 87 ? -20.244 -8.621 -10.052 1.00 85.88 87 GLY A C 1
ATOM 678 O O . GLY A 1 87 ? -19.643 -9.604 -9.617 1.00 85.88 87 GLY A O 1
ATOM 679 N N . GLU A 1 88 ? -20.066 -8.147 -11.282 1.00 91.00 88 GLU A N 1
ATOM 680 C CA . GLU A 1 88 ? -18.984 -8.596 -12.159 1.00 91.00 88 GLU A CA 1
ATOM 681 C C . GLU A 1 88 ? -17.625 -8.232 -11.545 1.00 91.00 88 GLU A C 1
ATOM 683 O O . GLU A 1 88 ? -17.475 -7.168 -10.935 1.00 91.00 88 GLU A O 1
ATOM 688 N N . GLU A 1 89 ? -16.653 -9.139 -11.661 1.00 88.94 89 GLU A N 1
ATOM 689 C CA . GLU A 1 89 ? -15.299 -8.890 -11.177 1.00 88.94 89 GLU A CA 1
ATOM 690 C C . GLU A 1 89 ? -14.634 -7.832 -12.069 1.00 88.94 89 GLU A C 1
ATOM 692 O O . GLU A 1 89 ? -14.575 -8.036 -13.281 1.00 88.94 89 GLU A O 1
ATOM 697 N N . PRO A 1 90 ? -14.167 -6.699 -11.506 1.00 93.38 90 PRO A N 1
ATOM 698 C CA . PRO A 1 90 ? -13.505 -5.672 -12.300 1.00 93.38 90 PRO A CA 1
ATOM 699 C C . PRO A 1 90 ? -12.200 -6.185 -12.916 1.00 93.38 90 PRO A C 1
ATOM 701 O O . PRO A 1 90 ? -11.557 -7.077 -12.361 1.00 93.38 90 PRO A O 1
ATOM 704 N N . ASP A 1 91 ? -11.759 -5.567 -14.010 1.00 94.75 91 ASP A N 1
ATOM 705 C CA . ASP A 1 91 ? -10.481 -5.910 -14.645 1.00 94.75 91 ASP A CA 1
ATOM 706 C C . ASP A 1 91 ? -9.287 -5.479 -13.774 1.00 94.75 91 ASP A C 1
ATOM 708 O O . ASP A 1 91 ? -8.227 -6.108 -13.788 1.00 94.75 91 ASP A O 1
ATOM 712 N N . SER A 1 92 ? -9.423 -4.379 -13.024 1.00 96.12 92 SER A N 1
ATOM 713 C CA . SER A 1 92 ? -8.368 -3.833 -12.158 1.00 96.12 92 SER A CA 1
ATOM 714 C C . SER A 1 92 ? -8.910 -3.458 -10.771 1.00 96.12 92 SER A C 1
ATOM 716 O O . SER A 1 92 ? -8.971 -2.271 -10.411 1.00 96.12 92 SER A O 1
ATOM 718 N N . PRO A 1 93 ? -9.284 -4.462 -9.953 1.00 96.38 93 PRO A N 1
ATOM 719 C CA . PRO A 1 93 ? -9.883 -4.241 -8.648 1.00 96.38 93 PRO A CA 1
ATOM 720 C C . PRO A 1 93 ? -8.898 -3.585 -7.677 1.00 96.38 93 PRO A C 1
ATOM 722 O O . PRO A 1 93 ? -7.754 -4.013 -7.513 1.00 96.38 93 PRO A O 1
ATOM 725 N N . ALA A 1 94 ? -9.359 -2.552 -6.979 1.00 97.25 94 ALA A N 1
ATOM 726 C CA . ALA A 1 94 ? -8.638 -1.964 -5.866 1.00 97.25 94 ALA A CA 1
ATOM 727 C C . ALA A 1 94 ? -8.541 -2.975 -4.709 1.00 97.25 94 ALA A C 1
ATOM 729 O O . ALA A 1 94 ? -9.552 -3.579 -4.339 1.00 97.25 94 ALA A O 1
ATOM 730 N N . PRO A 1 95 ? -7.364 -3.134 -4.083 1.00 95.31 95 PRO A N 1
ATOM 731 C CA . PRO A 1 95 ? -7.226 -3.910 -2.859 1.00 95.31 95 PRO A CA 1
ATOM 732 C C . PRO A 1 95 ? -8.189 -3.448 -1.757 1.00 95.31 95 PRO A C 1
ATOM 734 O O . PRO A 1 95 ? -8.252 -2.262 -1.428 1.00 95.31 95 PRO A O 1
ATOM 737 N N . VAL A 1 96 ? -8.907 -4.396 -1.149 1.00 94.56 96 VAL A N 1
ATOM 738 C CA . VAL A 1 96 ? -9.862 -4.136 -0.062 1.00 94.56 96 VAL A CA 1
ATOM 739 C C . VAL A 1 96 ? -9.444 -4.885 1.198 1.00 94.56 96 VAL A C 1
ATOM 741 O O . VAL A 1 96 ? -9.250 -6.100 1.177 1.00 94.56 96 VAL A O 1
ATOM 744 N N . LEU A 1 97 ? -9.363 -4.166 2.315 1.00 93.69 97 LEU A N 1
ATOM 745 C CA . LEU A 1 97 ? -9.229 -4.730 3.653 1.00 93.69 97 LEU A CA 1
ATOM 746 C C . LEU A 1 97 ? -10.581 -4.644 4.356 1.00 93.69 97 LEU A C 1
ATOM 748 O O . LEU A 1 97 ? -11.023 -3.553 4.699 1.00 93.69 97 LEU A O 1
ATOM 752 N N . LYS A 1 98 ? -11.232 -5.783 4.589 1.00 93.50 98 LYS A N 1
ATOM 753 C CA . LYS A 1 98 ? -12.441 -5.830 5.420 1.00 93.50 98 LYS A CA 1
ATOM 754 C C . LYS A 1 98 ? -12.066 -5.623 6.883 1.00 93.50 98 LYS A C 1
ATOM 756 O O . LYS A 1 98 ? -11.111 -6.233 7.364 1.00 93.50 98 LYS A O 1
ATOM 761 N N . LEU A 1 99 ? -12.819 -4.773 7.562 1.00 92.75 99 LEU A N 1
ATOM 762 C CA . LEU A 1 99 ? -12.676 -4.499 8.980 1.00 92.75 99 LEU A CA 1
ATOM 763 C C . LEU A 1 99 ? -13.641 -5.394 9.756 1.00 92.75 99 LEU A C 1
ATOM 765 O O . LEU A 1 99 ? -14.759 -5.672 9.326 1.00 92.75 99 LEU A O 1
ATOM 769 N N . THR A 1 100 ? -13.176 -5.894 10.891 1.00 91.19 100 THR A N 1
ATOM 770 C CA . THR A 1 100 ? -14.007 -6.626 11.845 1.00 91.19 100 THR A CA 1
ATOM 771 C C . THR A 1 100 ? -14.373 -5.698 12.990 1.00 91.19 100 THR A C 1
ATOM 773 O O . THR A 1 100 ? -13.629 -4.762 13.278 1.00 91.19 100 THR A O 1
ATOM 776 N N . ALA A 1 101 ? -15.480 -5.987 13.678 1.00 85.50 101 ALA A N 1
ATOM 777 C CA . ALA A 1 101 ? -15.817 -5.286 14.910 1.00 85.50 101 ALA A CA 1
ATOM 778 C C . ALA A 1 101 ? -14.626 -5.302 15.880 1.00 85.50 101 ALA A C 1
ATOM 780 O O . ALA A 1 101 ? -13.903 -6.302 15.969 1.00 85.50 101 ALA A O 1
ATOM 781 N N . ALA A 1 102 ? -14.430 -4.193 16.593 1.00 77.75 102 ALA A N 1
ATOM 782 C CA . ALA A 1 102 ? -13.455 -4.139 17.667 1.00 77.75 102 ALA A CA 1
ATOM 783 C C . ALA A 1 102 ? -13.790 -5.234 18.689 1.00 77.75 102 ALA A C 1
ATOM 785 O O . ALA A 1 102 ? -14.939 -5.374 19.109 1.00 77.75 102 ALA A O 1
ATOM 786 N N . ALA A 1 103 ? -12.795 -6.035 19.065 1.00 71.44 103 ALA A N 1
ATOM 787 C CA . ALA A 1 103 ? -12.947 -6.907 20.216 1.00 71.44 103 ALA A CA 1
ATOM 788 C C . ALA A 1 103 ? -12.997 -6.014 21.460 1.00 71.44 103 ALA A C 1
ATOM 790 O O . ALA A 1 103 ? -12.100 -5.194 21.670 1.00 71.44 103 ALA A O 1
ATOM 791 N N . GLU A 1 104 ? -14.038 -6.159 22.276 1.00 58.88 104 GLU A N 1
ATOM 792 C CA . GLU A 1 104 ? -14.038 -5.576 23.613 1.00 58.88 104 GLU A CA 1
ATOM 793 C C . GLU A 1 104 ? -13.016 -6.355 24.441 1.00 58.88 104 GLU A C 1
ATOM 795 O O . GLU A 1 104 ? -13.334 -7.442 24.905 1.00 58.88 104 GLU A O 1
ATOM 800 N N . ASP A 1 105 ? -11.759 -5.889 24.459 1.00 50.19 105 ASP A N 1
ATOM 801 C CA . ASP A 1 105 ? -10.808 -5.988 25.577 1.00 50.19 105 ASP A CA 1
ATOM 802 C C . ASP A 1 105 ? -9.357 -5.624 25.170 1.00 50.19 105 ASP A C 1
ATOM 804 O O . ASP A 1 105 ? -8.726 -6.242 24.315 1.00 50.19 105 ASP A O 1
ATOM 808 N N . HIS A 1 106 ? -8.804 -4.636 25.884 1.00 47.84 106 HIS A N 1
ATOM 809 C CA . HIS A 1 106 ? -7.374 -4.429 26.167 1.00 47.84 106 HIS A CA 1
ATOM 810 C C . HIS A 1 106 ? -6.376 -4.171 25.012 1.00 47.84 106 HIS A C 1
ATOM 812 O O . HIS A 1 106 ? -5.385 -4.882 24.844 1.00 47.84 106 HIS A O 1
ATOM 818 N N . HIS A 1 107 ? -6.469 -3.003 24.368 1.00 47.25 107 HIS A N 1
ATOM 819 C CA . HIS A 1 107 ? -5.280 -2.311 23.834 1.00 47.25 107 HIS A CA 1
ATOM 820 C C . HIS A 1 107 ? -4.838 -1.171 24.760 1.00 47.25 107 HIS A C 1
ATOM 822 O O . HIS A 1 107 ? -4.805 0.003 24.402 1.00 47.25 107 HIS A O 1
ATOM 828 N N . GLY A 1 108 ? -4.484 -1.549 25.987 1.00 41.28 108 GLY A N 1
ATOM 829 C CA . GLY A 1 108 ? -3.774 -0.712 26.946 1.00 41.28 108 GLY A CA 1
ATOM 830 C C . GLY A 1 108 ? -2.583 -1.496 27.472 1.00 41.28 108 GLY A C 1
ATOM 831 O O . GLY A 1 108 ? -2.700 -2.207 28.462 1.00 41.28 108 GLY A O 1
ATOM 832 N N . GLY A 1 109 ? -1.449 -1.415 26.776 1.00 47.72 109 GLY A N 1
ATOM 833 C CA . GLY A 1 109 ? -0.189 -1.930 27.295 1.00 47.72 109 GLY A CA 1
ATOM 834 C C . GLY A 1 109 ? 0.247 -1.094 28.492 1.00 47.72 109 GLY A C 1
ATOM 835 O O . GLY A 1 109 ? 0.798 -0.011 28.314 1.00 47.72 109 GLY A O 1
ATOM 836 N N . ALA A 1 110 ? 0.010 -1.609 29.692 1.00 37.28 110 ALA A N 1
ATOM 837 C CA . ALA A 1 110 ? 0.760 -1.263 30.886 1.00 37.28 110 ALA A CA 1
ATOM 838 C C . ALA A 1 110 ? 1.394 -2.560 31.389 1.00 37.28 110 ALA A C 1
ATOM 840 O O . ALA A 1 110 ? 0.719 -3.464 31.877 1.00 37.28 110 ALA A O 1
ATOM 841 N N . ALA A 1 111 ? 2.700 -2.666 31.157 1.00 47.00 111 ALA A N 1
ATOM 842 C CA . ALA A 1 111 ? 3.554 -3.466 32.008 1.00 47.00 111 ALA A CA 1
ATOM 843 C C . ALA A 1 111 ? 3.583 -2.825 33.407 1.00 47.00 111 ALA A C 1
ATOM 845 O O . ALA A 1 111 ? 3.403 -1.614 33.524 1.00 47.00 111 ALA A O 1
ATOM 846 N N . ASP A 1 112 ? 3.852 -3.679 34.393 1.00 39.31 112 ASP A N 1
ATOM 847 C CA . ASP A 1 112 ? 3.952 -3.426 35.832 1.00 39.31 112 ASP A CA 1
ATOM 848 C C . ASP A 1 112 ? 2.615 -3.333 36.583 1.00 39.31 112 ASP A C 1
ATOM 850 O O . ASP A 1 112 ? 1.922 -2.326 36.556 1.00 39.31 112 ASP A O 1
ATOM 854 N N . ASP A 1 113 ? 2.281 -4.412 37.299 1.00 37.41 113 ASP A N 1
ATOM 855 C CA . ASP A 1 113 ? 2.284 -4.323 38.761 1.00 37.41 113 ASP A CA 1
ATOM 856 C C . ASP A 1 113 ? 2.529 -5.710 39.383 1.00 37.41 113 ASP A C 1
ATOM 858 O O . ASP A 1 113 ? 1.768 -6.668 39.242 1.00 37.41 113 ASP A O 1
ATOM 862 N N . ASP A 1 114 ? 3.716 -5.790 39.966 1.00 38.88 114 ASP A N 1
ATOM 863 C CA . ASP A 1 114 ? 4.135 -6.543 41.133 1.00 38.88 114 ASP A CA 1
ATOM 864 C C . ASP A 1 114 ? 3.493 -7.889 41.513 1.00 38.88 114 ASP A C 1
ATOM 866 O O . ASP A 1 114 ? 2.366 -8.055 41.979 1.00 38.88 114 ASP A O 1
ATOM 870 N N . LYS A 1 115 ? 4.408 -8.859 41.504 1.00 44.19 115 LYS A N 1
ATOM 871 C CA . LYS A 1 115 ? 4.451 -10.037 42.360 1.00 44.19 115 LYS A CA 1
ATOM 872 C C . LYS A 1 115 ? 4.041 -9.707 43.802 1.00 44.19 115 LYS A C 1
ATOM 874 O O . LYS A 1 115 ? 4.777 -9.011 44.500 1.00 44.19 115 LYS A O 1
ATOM 879 N N . LYS A 1 116 ? 3.038 -10.413 44.336 1.00 33.94 116 LYS A N 1
ATOM 880 C CA . LYS A 1 116 ? 3.105 -10.869 45.732 1.00 33.94 116 LYS A CA 1
ATOM 881 C C . LYS A 1 116 ? 2.267 -12.118 46.023 1.00 33.94 116 LYS A C 1
ATOM 883 O O . LYS A 1 116 ? 1.059 -12.105 45.864 1.00 33.94 116 LYS A O 1
ATOM 888 N N . ALA A 1 117 ? 2.992 -13.101 46.567 1.00 34.62 117 ALA A N 1
ATOM 889 C CA . ALA A 1 117 ? 2.603 -14.160 47.502 1.00 34.62 117 ALA A CA 1
ATOM 890 C C . ALA A 1 117 ? 1.576 -15.212 47.044 1.00 34.62 117 ALA A C 1
ATOM 892 O O . ALA A 1 117 ? 0.404 -14.924 46.877 1.00 34.62 117 ALA A O 1
ATOM 893 N N . ASP A 1 118 ? 2.004 -16.477 47.015 1.00 33.16 118 ASP A N 1
ATOM 894 C CA . ASP A 1 118 ? 1.883 -17.248 48.254 1.00 33.16 118 ASP A CA 1
ATOM 895 C C . ASP A 1 118 ? 2.990 -18.296 48.406 1.00 33.16 118 ASP A C 1
ATOM 897 O O . ASP A 1 118 ? 3.356 -19.025 47.483 1.00 33.16 118 ASP A O 1
ATOM 901 N N . ASP A 1 119 ? 3.552 -18.289 49.612 1.00 35.06 119 ASP A N 1
ATOM 902 C CA . ASP A 1 119 ? 4.489 -19.254 50.161 1.00 35.06 119 ASP A CA 1
ATOM 903 C C . ASP A 1 119 ? 3.830 -20.632 50.287 1.00 35.06 119 ASP A C 1
ATOM 905 O O . ASP A 1 119 ? 2.808 -20.779 50.950 1.00 35.06 119 ASP A O 1
ATOM 909 N N . HIS A 1 120 ? 4.494 -21.678 49.796 1.00 32.03 120 HIS A N 1
ATOM 910 C CA . HIS A 1 120 ? 4.436 -22.981 50.455 1.00 32.03 120 HIS A CA 1
ATOM 911 C C . HIS A 1 120 ? 5.812 -23.645 50.407 1.00 32.03 120 HIS A C 1
ATOM 913 O O . HIS A 1 120 ? 6.253 -24.211 49.408 1.00 32.03 120 HIS A O 1
ATOM 919 N N . LYS A 1 121 ? 6.504 -23.530 51.541 1.00 32.50 121 LYS A N 1
ATOM 920 C CA . LYS A 1 121 ? 7.766 -24.193 51.857 1.00 32.50 121 LYS A CA 1
ATOM 921 C C . LYS A 1 121 ? 7.504 -25.527 52.561 1.00 32.50 121 LYS A C 1
ATOM 923 O O . LYS A 1 121 ? 6.627 -25.603 53.420 1.00 32.50 121 LYS A O 1
ATOM 928 N N . SER A 1 122 ? 8.430 -26.461 52.318 1.00 31.25 122 SER A N 1
ATOM 929 C CA . SER A 1 122 ? 8.739 -27.714 53.043 1.00 31.25 122 SER A CA 1
ATOM 930 C C . SER A 1 122 ? 8.165 -28.965 52.373 1.00 31.25 122 SER A C 1
ATOM 932 O O . SER A 1 122 ? 6.999 -28.984 52.016 1.00 31.25 122 SER A O 1
ATOM 934 N N . ALA A 1 123 ? 8.891 -30.065 52.210 1.00 30.28 123 ALA A N 1
ATOM 935 C CA . ALA A 1 123 ? 10.291 -30.367 52.468 1.00 30.28 123 ALA A CA 1
ATOM 936 C C . ALA A 1 123 ? 10.658 -31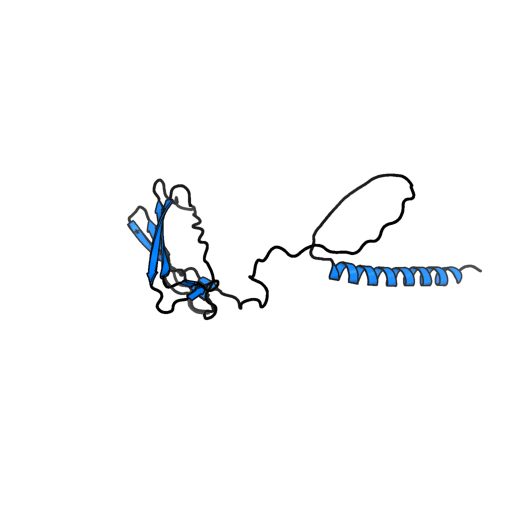.639 51.682 1.00 30.28 123 ALA A C 1
ATOM 938 O O . ALA A 1 123 ? 9.813 -32.496 51.443 1.00 30.28 123 ALA A O 1
ATOM 939 N N . ASP A 1 124 ? 11.929 -31.684 51.300 1.00 31.36 124 ASP A N 1
ATOM 940 C CA . ASP A 1 124 ? 12.809 -32.828 51.052 1.00 31.36 124 ASP A CA 1
ATOM 941 C C . ASP A 1 124 ? 12.291 -34.226 51.459 1.00 31.36 124 ASP A C 1
ATOM 943 O O . ASP A 1 124 ? 11.912 -34.418 52.612 1.00 31.36 124 ASP A O 1
ATOM 947 N N . THR A 1 125 ? 12.337 -35.208 50.544 1.00 27.22 125 THR A N 1
ATOM 948 C CA . THR A 1 125 ? 13.033 -36.502 50.743 1.00 27.22 125 THR A CA 1
ATOM 949 C C . THR A 1 125 ? 13.184 -37.243 49.398 1.00 27.22 125 THR A C 1
ATOM 951 O O . THR A 1 125 ? 12.205 -37.583 48.738 1.00 27.22 125 THR A O 1
ATOM 954 N N . ASP A 1 126 ? 14.446 -37.452 49.030 1.00 30.14 126 ASP A N 1
ATOM 955 C CA . ASP A 1 126 ? 15.093 -38.488 48.205 1.00 30.14 126 ASP A CA 1
ATOM 956 C C . ASP A 1 126 ? 14.268 -39.652 47.587 1.00 30.14 126 ASP A C 1
ATOM 958 O O . ASP A 1 126 ? 13.566 -40.369 48.298 1.00 30.14 126 ASP A O 1
ATOM 962 N N . ALA A 1 127 ? 14.464 -39.914 46.279 1.00 29.61 127 ALA A N 1
ATOM 963 C CA . ALA A 1 127 ? 15.041 -41.174 45.754 1.00 29.61 127 ALA A CA 1
ATOM 964 C C . ALA A 1 127 ? 14.869 -41.352 44.221 1.00 29.61 127 ALA A C 1
ATOM 966 O O . ALA A 1 127 ? 13.791 -41.635 43.710 1.00 29.61 127 ALA A O 1
ATOM 967 N N . SER A 1 128 ? 16.007 -41.291 43.521 1.00 28.52 128 SER A N 1
ATOM 968 C CA . SER A 1 128 ? 16.467 -42.182 42.437 1.00 28.52 128 SER A CA 1
ATOM 969 C C . SER A 1 128 ? 15.620 -42.477 41.167 1.00 28.52 128 SER A C 1
ATOM 971 O O . SER A 1 128 ? 14.657 -43.237 41.168 1.00 28.52 128 SER A O 1
ATOM 973 N N . SER A 1 129 ? 16.256 -42.125 40.035 1.00 31.77 129 SER A N 1
ATOM 974 C CA . SER A 1 129 ? 16.488 -42.913 38.796 1.00 31.77 129 SER A CA 1
ATOM 975 C C . SER A 1 129 ? 15.544 -42.862 37.566 1.00 31.77 129 SER A C 1
ATOM 977 O O . SER A 1 129 ? 14.467 -43.436 37.550 1.00 31.77 129 SER A O 1
ATOM 979 N N . LYS A 1 130 ? 16.159 -42.339 36.482 1.00 29.14 130 LYS A N 1
ATOM 980 C CA . LYS A 1 130 ? 16.198 -42.761 35.056 1.00 29.14 130 LYS A CA 1
ATOM 981 C C . LYS A 1 130 ? 15.040 -42.490 34.067 1.00 29.14 130 LYS A C 1
ATOM 983 O O . LYS A 1 130 ? 14.009 -43.138 34.085 1.00 29.14 130 LYS A O 1
ATOM 988 N N . GLU A 1 131 ? 15.405 -41.643 33.089 1.00 30.59 131 GLU A N 1
ATOM 989 C CA . GLU A 1 131 ? 15.257 -41.768 31.620 1.00 30.59 131 GLU A CA 1
ATOM 990 C C . GLU A 1 131 ? 13.872 -41.995 30.978 1.00 30.59 131 GLU A C 1
ATOM 992 O O . GLU A 1 131 ? 13.363 -43.106 30.921 1.00 30.59 131 GLU A O 1
ATOM 997 N N . SER A 1 132 ? 13.393 -40.964 30.268 1.00 30.23 132 SER A N 1
ATOM 998 C CA . SER A 1 132 ? 13.415 -40.874 28.790 1.00 30.23 132 SER A CA 1
ATOM 999 C C . SER A 1 132 ? 12.113 -40.351 28.168 1.00 30.23 132 SER A C 1
ATOM 1001 O O . SER A 1 132 ? 11.005 -40.751 28.511 1.00 30.23 132 SER A O 1
ATOM 1003 N N . SER A 1 133 ? 12.323 -39.545 27.126 1.00 31.06 133 SER A N 1
ATOM 1004 C CA . SER A 1 133 ? 11.458 -39.281 25.971 1.00 31.06 133 SER A CA 1
ATOM 1005 C C . SER A 1 133 ? 10.204 -38.396 26.107 1.00 31.06 133 SER A C 1
ATOM 1007 O O . SER A 1 133 ? 9.117 -38.828 26.463 1.00 31.06 133 SER A O 1
ATOM 1009 N N . THR A 1 134 ? 10.379 -37.202 25.525 1.00 30.83 134 THR A N 1
ATOM 1010 C CA . THR A 1 134 ? 9.531 -36.557 24.500 1.00 30.83 134 THR A CA 1
ATOM 1011 C C . THR A 1 134 ? 8.319 -35.700 24.893 1.00 30.83 134 THR A C 1
ATOM 1013 O O . THR A 1 134 ? 7.428 -36.114 25.617 1.00 30.83 134 THR A O 1
ATOM 1016 N N . VAL A 1 135 ? 8.319 -34.536 24.220 1.00 34.81 135 VAL A N 1
ATOM 1017 C CA . VAL A 1 135 ? 7.270 -33.556 23.878 1.00 34.81 135 VAL A CA 1
ATOM 1018 C C . VAL A 1 135 ? 6.714 -32.619 24.963 1.00 34.81 135 VAL A C 1
ATOM 1020 O O . VAL A 1 135 ? 5.775 -32.922 25.683 1.00 34.81 135 VAL A O 1
ATOM 1023 N N . ALA A 1 136 ? 7.240 -31.392 24.945 1.00 36.34 136 ALA A N 1
ATOM 1024 C CA . ALA A 1 136 ? 6.663 -30.160 25.482 1.00 36.34 136 ALA A CA 1
ATOM 1025 C C . ALA A 1 136 ? 6.705 -29.133 24.321 1.00 36.34 136 ALA A C 1
ATOM 1027 O O . ALA A 1 136 ? 7.736 -29.044 23.661 1.00 36.34 136 ALA A O 1
ATOM 1028 N N . SER A 1 137 ? 5.686 -28.364 23.930 1.00 40.25 137 SER A N 1
ATOM 1029 C CA . SER A 1 137 ? 4.315 -28.178 24.412 1.00 40.25 137 SER A CA 1
ATOM 1030 C C . SER A 1 137 ? 3.514 -27.487 23.296 1.00 40.25 137 SER A C 1
ATOM 1032 O O . SER A 1 137 ? 3.981 -26.493 22.746 1.00 40.25 137 SER A O 1
ATOM 1034 N N . SER A 1 138 ? 2.299 -27.949 22.987 1.00 38.62 138 SER A N 1
ATOM 1035 C CA . SER A 1 138 ? 1.292 -27.157 22.264 1.00 38.62 138 SER A CA 1
ATOM 1036 C C . SER A 1 138 ? 0.347 -26.522 23.287 1.00 38.62 138 SER A C 1
ATOM 1038 O O . SER A 1 138 ? -0.531 -27.193 23.828 1.00 38.62 138 SER A O 1
ATOM 1040 N N . SER A 1 139 ? 0.542 -25.242 23.590 1.00 54.41 139 SER A N 1
ATOM 1041 C CA . SER A 1 139 ? -0.181 -24.491 24.627 1.00 54.41 139 SER A CA 1
ATOM 1042 C C . SER A 1 139 ? -1.553 -23.973 24.168 1.00 54.41 139 SER A C 1
ATOM 1044 O O . SER A 1 139 ? -1.807 -22.770 24.197 1.00 54.41 139 SER A O 1
ATOM 1046 N N . SER A 1 140 ? -2.453 -24.852 23.717 1.00 49.66 140 SER A N 1
ATOM 1047 C CA . SER A 1 140 ? -3.840 -24.440 23.419 1.00 49.66 140 SER A CA 1
ATOM 1048 C C . SER A 1 140 ? -4.873 -25.575 23.473 1.00 49.66 140 SER A C 1
ATOM 1050 O O . SER A 1 140 ? -5.863 -25.574 22.750 1.00 49.66 140 SER A O 1
ATOM 1052 N N . SER A 1 141 ? -4.652 -26.581 24.321 1.00 50.00 141 SER A N 1
ATOM 1053 C CA . SER A 1 141 ? -5.562 -27.733 24.462 1.00 50.00 141 SER A CA 1
ATOM 1054 C C . SER A 1 141 ? -5.924 -28.064 25.917 1.00 50.00 141 SER A C 1
ATOM 1056 O O . SER A 1 141 ? -6.569 -29.080 26.175 1.00 50.00 141 SER A O 1
ATOM 1058 N N . ASP A 1 142 ? -5.565 -27.197 26.872 1.00 57.06 142 ASP A N 1
ATOM 1059 C CA . ASP A 1 142 ? -5.615 -27.495 28.309 1.00 57.06 142 ASP A CA 1
ATOM 1060 C C . ASP A 1 142 ? -7.027 -27.762 28.856 1.00 57.06 142 ASP A C 1
ATOM 1062 O O . ASP A 1 142 ? -7.192 -28.662 29.675 1.00 57.06 142 ASP A O 1
ATOM 1066 N N . THR A 1 143 ? -8.075 -27.072 28.400 1.00 56.25 143 THR A N 1
ATOM 1067 C CA . THR A 1 143 ? -9.423 -27.302 28.955 1.00 56.25 143 THR A CA 1
ATOM 1068 C C . THR A 1 143 ? -10.021 -28.617 28.451 1.00 56.25 143 THR A C 1
ATOM 1070 O O . THR A 1 143 ? -10.432 -29.456 29.250 1.00 56.25 143 THR A O 1
ATOM 1073 N N . THR A 1 144 ? -9.999 -28.859 27.137 1.00 60.25 144 THR A N 1
ATOM 1074 C CA . THR A 1 144 ? -10.578 -30.072 26.535 1.00 60.25 144 THR A CA 1
ATOM 1075 C C . THR A 1 144 ? -9.799 -31.332 26.914 1.00 60.25 144 THR A C 1
ATOM 1077 O O . THR A 1 144 ? -10.409 -32.364 27.202 1.00 60.25 144 THR A O 1
ATOM 1080 N N . ALA A 1 145 ? -8.465 -31.257 26.979 1.00 63.06 145 ALA A N 1
ATOM 1081 C CA . ALA A 1 145 ? -7.636 -32.390 27.384 1.00 63.06 145 ALA A CA 1
ATOM 1082 C C . ALA A 1 145 ? -7.866 -32.769 28.856 1.00 63.06 145 ALA A C 1
ATOM 1084 O O . ALA A 1 145 ? -7.946 -33.956 29.175 1.00 63.06 145 ALA A O 1
ATOM 1085 N N . ARG A 1 146 ? -8.053 -31.784 29.749 1.00 65.56 146 ARG A N 1
ATOM 1086 C CA . ARG A 1 146 ? -8.372 -32.041 31.163 1.00 65.56 146 ARG A CA 1
ATOM 1087 C C . ARG A 1 146 ? -9.762 -32.649 31.333 1.00 65.56 146 ARG A C 1
ATOM 1089 O O . ARG A 1 146 ? -9.906 -33.605 32.091 1.00 65.56 146 ARG A O 1
ATOM 1096 N N . THR A 1 147 ? -10.770 -32.169 30.600 1.00 67.19 147 THR A N 1
ATOM 1097 C CA . THR A 1 147 ? -12.128 -32.740 30.663 1.00 67.19 147 THR A CA 1
ATOM 1098 C C . THR A 1 147 ? -12.159 -34.185 30.160 1.00 67.19 147 THR A C 1
ATOM 1100 O O . THR A 1 147 ? -12.728 -35.051 30.825 1.00 67.19 147 THR A O 1
ATOM 1103 N N . LEU A 1 148 ? -11.498 -34.479 29.035 1.00 64.69 148 LEU A N 1
ATOM 1104 C CA . LEU A 1 148 ? -11.409 -35.848 28.516 1.00 64.69 148 LEU A CA 1
ATOM 1105 C C . LEU A 1 148 ? -10.566 -36.759 29.419 1.00 64.69 148 LEU A C 1
ATOM 1107 O O . LEU A 1 148 ? -10.929 -37.919 29.614 1.00 64.69 148 LEU A O 1
ATOM 1111 N N . GLY A 1 149 ? -9.498 -36.237 30.029 1.00 67.69 149 GLY A N 1
ATOM 1112 C CA . GLY A 1 149 ? -8.690 -36.971 31.006 1.00 67.69 149 GLY A CA 1
ATOM 1113 C C . GLY A 1 149 ? -9.491 -37.392 32.242 1.00 67.69 149 GLY A C 1
ATOM 1114 O O . GLY A 1 149 ? -9.420 -38.549 32.656 1.00 67.69 149 GLY A O 1
ATOM 1115 N N . ILE A 1 150 ? -10.316 -36.493 32.790 1.00 65.31 150 ILE A N 1
ATOM 1116 C CA . ILE A 1 150 ? -11.180 -36.791 33.946 1.00 65.31 150 ILE A CA 1
ATOM 1117 C C . ILE A 1 150 ? -12.220 -37.862 33.587 1.00 65.31 150 ILE A C 1
ATOM 1119 O O . ILE A 1 150 ? -12.396 -38.823 34.338 1.00 65.31 150 ILE A O 1
ATOM 1123 N N . ILE A 1 151 ? -12.867 -37.747 32.423 1.00 63.03 151 ILE A N 1
ATOM 1124 C CA . ILE A 1 151 ? -13.848 -38.741 31.955 1.00 63.03 151 ILE A CA 1
ATOM 1125 C C . ILE A 1 151 ? -13.179 -40.111 31.755 1.00 63.03 151 ILE A C 1
ATOM 1127 O O . ILE A 1 151 ? -13.722 -41.132 32.184 1.00 63.03 151 ILE A O 1
ATOM 1131 N N . GLY A 1 152 ? -11.979 -40.144 31.169 1.00 68.69 152 GLY A N 1
ATOM 1132 C CA . GLY A 1 152 ? -11.216 -41.375 30.958 1.00 68.69 152 GLY A CA 1
ATOM 1133 C C . GLY A 1 152 ? -10.861 -42.102 32.259 1.00 68.69 152 GLY A C 1
ATOM 1134 O O . GLY A 1 152 ? -11.007 -43.323 32.336 1.00 68.69 152 GLY A O 1
ATOM 1135 N N . ILE A 1 153 ? -10.470 -41.369 33.307 1.00 72.94 153 ILE A N 1
ATOM 1136 C CA . ILE A 1 153 ? -10.145 -41.951 34.621 1.00 72.94 153 ILE A CA 1
ATOM 1137 C C . ILE A 1 153 ? -11.387 -42.568 35.275 1.00 72.94 153 ILE A C 1
ATOM 1139 O O . ILE A 1 153 ? -11.320 -43.684 35.792 1.00 72.94 153 ILE A O 1
ATOM 1143 N N . VAL A 1 154 ? -12.537 -41.890 35.213 1.00 67.31 154 VAL A N 1
ATOM 1144 C CA . VAL A 1 154 ? -13.789 -42.402 35.797 1.00 67.31 154 VAL A CA 1
ATOM 1145 C C . VAL A 1 154 ? -14.236 -43.693 35.103 1.00 67.31 154 VAL A C 1
ATOM 1147 O O . VAL A 1 154 ? -14.598 -44.663 35.773 1.00 67.31 154 VAL A O 1
ATOM 1150 N N . ILE A 1 155 ? -14.145 -43.748 33.771 1.00 70.00 155 ILE A N 1
ATOM 1151 C CA . ILE A 1 155 ? -14.476 -44.956 32.999 1.00 70.00 155 ILE A CA 1
ATOM 1152 C C . ILE A 1 155 ? -13.472 -46.081 33.293 1.00 70.00 155 ILE A C 1
ATOM 1154 O O . ILE A 1 155 ? -13.879 -47.228 33.485 1.00 70.00 155 ILE A O 1
ATOM 1158 N N . GLY A 1 156 ? -12.179 -45.763 33.396 1.00 67.44 156 GLY A N 1
ATOM 1159 C CA . GLY A 1 156 ? -11.133 -46.728 33.743 1.00 67.44 156 GLY A CA 1
ATOM 1160 C C . GLY A 1 156 ? -11.356 -47.379 35.112 1.00 67.44 156 GLY A C 1
ATOM 1161 O O . GLY A 1 156 ? -11.305 -48.605 35.227 1.00 67.44 156 GLY A O 1
ATOM 1162 N N . ILE A 1 157 ? -11.690 -46.589 36.136 1.00 68.12 157 ILE A N 1
ATOM 1163 C CA . ILE A 1 157 ? -11.981 -47.102 37.486 1.00 68.12 157 ILE A CA 1
ATOM 1164 C C . ILE A 1 157 ? -13.248 -47.974 37.480 1.00 68.12 157 ILE A C 1
ATOM 1166 O O . ILE A 1 157 ? -13.256 -49.055 38.077 1.00 68.12 157 ILE A O 1
ATOM 1170 N N . GLY A 1 158 ? -14.295 -47.566 36.754 1.00 63.06 158 GLY A N 1
ATOM 1171 C CA . GLY A 1 158 ? -15.513 -48.367 36.587 1.00 63.06 158 GLY A CA 1
ATOM 1172 C C . GLY A 1 158 ? -15.264 -49.707 35.884 1.00 63.06 158 GLY A C 1
ATOM 1173 O O . GLY A 1 158 ? -15.787 -50.740 36.309 1.00 63.06 158 GLY A O 1
ATOM 1174 N N . GLY A 1 159 ? -14.410 -49.717 34.856 1.00 68.06 159 GLY A N 1
ATOM 1175 C CA . GLY A 1 159 ? -14.019 -50.924 34.123 1.00 68.06 159 GLY A CA 1
ATOM 1176 C C . GLY A 1 159 ? -13.219 -51.916 34.971 1.00 68.06 159 GLY A C 1
ATOM 1177 O O . GLY A 1 159 ? -13.487 -53.117 34.921 1.00 68.06 159 GLY A O 1
ATOM 1178 N N . ILE A 1 160 ? -12.294 -51.430 35.807 1.00 69.25 160 ILE A N 1
ATOM 1179 C CA . ILE A 1 160 ? -11.519 -52.276 36.731 1.00 69.25 160 ILE A CA 1
ATOM 1180 C C . ILE A 1 160 ? -12.439 -52.883 37.800 1.00 69.25 160 ILE A C 1
ATOM 1182 O O . ILE A 1 160 ? -12.375 -54.088 38.054 1.00 69.25 160 ILE A O 1
ATOM 1186 N N . ALA A 1 161 ? -13.349 -52.093 38.378 1.00 59.78 161 ALA A N 1
ATOM 1187 C CA . ALA A 1 161 ? -14.308 -52.588 39.366 1.00 59.78 161 ALA A CA 1
ATOM 1188 C C . ALA A 1 161 ? -15.252 -53.655 38.778 1.00 59.78 161 ALA A C 1
ATOM 1190 O O . ALA A 1 161 ? -15.477 -54.694 39.405 1.00 59.78 161 ALA A O 1
ATOM 1191 N N . PHE A 1 162 ? -15.753 -53.446 37.555 1.00 64.31 162 PHE A N 1
ATOM 1192 C CA . PHE A 1 162 ? -16.610 -54.416 36.870 1.00 64.31 162 PHE A CA 1
ATOM 1193 C C . PHE A 1 162 ? -15.842 -55.679 36.451 1.00 64.31 162 PHE A C 1
ATOM 1195 O O . PHE A 1 162 ? -16.343 -56.790 36.626 1.00 64.31 162 PHE A O 1
ATOM 1202 N N . GLY A 1 163 ? -14.605 -55.537 35.968 1.00 63.66 163 GLY A N 1
ATOM 1203 C CA . GLY A 1 163 ? -13.738 -56.659 35.600 1.00 63.66 163 GLY A CA 1
ATOM 1204 C C . GLY A 1 163 ? -13.396 -57.565 36.786 1.00 63.66 163 GLY A C 1
ATOM 1205 O O . GLY A 1 163 ? -13.488 -58.789 36.675 1.00 63.66 163 GLY A O 1
ATOM 1206 N N . VAL A 1 164 ? -13.094 -56.986 37.952 1.00 62.56 164 VAL A N 1
ATOM 1207 C CA . VAL A 1 164 ? -12.791 -57.743 39.181 1.00 62.56 164 VAL A CA 1
ATOM 1208 C C . VAL A 1 164 ? -14.036 -58.458 39.732 1.00 62.56 164 VAL A C 1
ATOM 1210 O O . VAL A 1 164 ? -13.943 -59.605 40.176 1.00 62.56 164 VAL A O 1
ATOM 1213 N N . LEU A 1 165 ? -15.224 -57.844 39.650 1.00 58.28 165 LEU A N 1
ATOM 1214 C CA . LEU A 1 165 ? -16.488 -58.463 40.084 1.00 58.28 165 LEU A CA 1
ATOM 1215 C C . LEU A 1 165 ? -16.999 -59.547 39.119 1.00 58.28 165 LEU A C 1
ATOM 1217 O O . LEU A 1 165 ? -17.528 -60.566 39.570 1.00 58.28 165 LEU A O 1
ATOM 1221 N N . ALA A 1 166 ? -16.814 -59.367 37.809 1.00 59.25 166 ALA A N 1
ATOM 1222 C CA . ALA A 1 166 ? -17.190 -60.349 36.790 1.00 59.25 166 ALA A CA 1
ATOM 1223 C C . ALA A 1 166 ? -16.204 -61.531 36.707 1.00 59.25 166 ALA A C 1
ATOM 1225 O O . ALA A 1 166 ? -16.613 -62.647 36.375 1.00 59.25 166 ALA A O 1
ATOM 1226 N N . GLY A 1 167 ? -14.928 -61.314 37.050 1.00 55.56 167 GLY A N 1
ATOM 1227 C CA . GLY A 1 167 ? -13.919 -62.369 37.180 1.00 55.56 167 GLY A CA 1
ATOM 1228 C C . GLY A 1 167 ? -14.153 -63.283 38.388 1.00 55.56 167 GLY A C 1
ATOM 1229 O O . GLY A 1 167 ? -13.945 -64.490 38.295 1.00 55.56 167 GLY A O 1
ATOM 1230 N N . ARG A 1 168 ? -14.687 -62.750 39.497 1.00 58.22 168 ARG A N 1
ATOM 1231 C CA . ARG A 1 168 ? -14.966 -63.532 40.720 1.00 58.22 168 ARG A CA 1
ATOM 1232 C C . ARG A 1 168 ? -16.172 -64.468 40.635 1.00 58.22 168 ARG A C 1
ATOM 1234 O O . ARG A 1 168 ? -16.329 -65.305 41.512 1.00 58.22 168 ARG A O 1
ATOM 1241 N N . ARG A 1 169 ? -17.021 -64.349 39.608 1.00 57.22 169 ARG A N 1
ATOM 1242 C CA . ARG A 1 169 ? -18.187 -65.234 39.405 1.00 57.22 169 ARG A CA 1
ATOM 1243 C C . ARG A 1 169 ? -17.910 -66.425 38.478 1.00 57.22 169 ARG A C 1
ATOM 1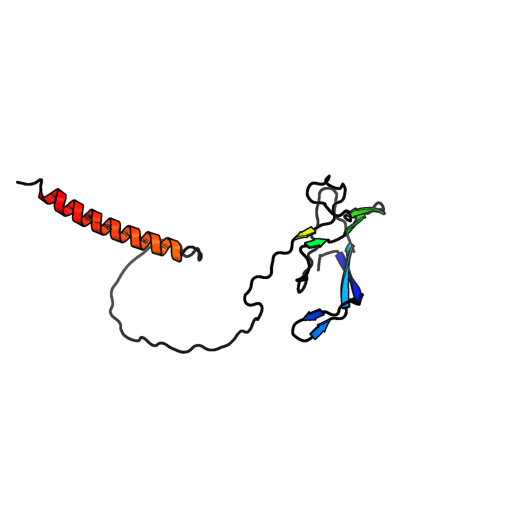245 O O . ARG A 1 169 ? -18.839 -67.158 38.158 1.00 57.22 169 ARG A O 1
ATOM 1252 N N . ARG A 1 170 ? -16.662 -66.616 38.029 1.00 57.91 170 ARG A N 1
ATOM 1253 C CA . ARG A 1 170 ? -16.264 -67.724 37.138 1.00 57.91 170 ARG A CA 1
ATOM 1254 C C . ARG A 1 170 ? -15.202 -68.673 37.701 1.00 57.91 170 ARG A C 1
ATOM 1256 O O . ARG A 1 170 ? -14.669 -69.481 36.951 1.00 57.91 170 ARG A O 1
ATOM 1263 N N . SER A 1 171 ? -14.988 -68.651 39.012 1.00 48.25 171 SER A N 1
ATOM 1264 C CA . SER A 1 171 ? -14.289 -69.726 39.719 1.00 48.25 171 SER A CA 1
ATOM 1265 C C . SER A 1 171 ? -15.187 -70.242 40.839 1.00 48.25 171 SER A C 1
ATOM 1267 O O . SER A 1 171 ? -15.820 -69.439 41.522 1.00 48.25 171 SER A O 1
ATOM 1269 N N . ALA A 1 172 ? -15.278 -71.571 40.912 1.00 42.69 172 ALA A N 1
AT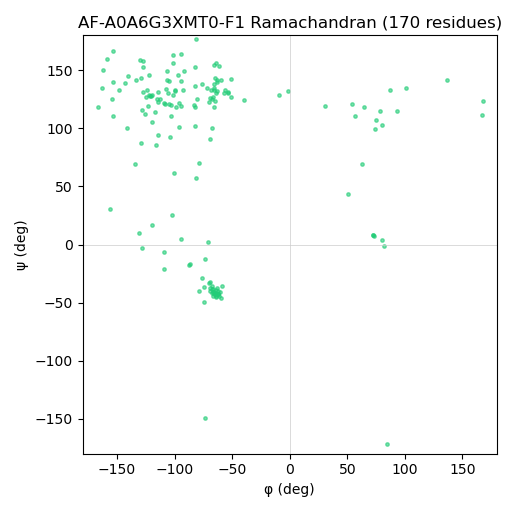OM 1270 C CA . ALA A 1 172 ? -16.041 -72.373 41.866 1.00 42.69 172 ALA A CA 1
ATOM 1271 C C . ALA A 1 172 ? -15.791 -72.009 43.337 1.00 42.69 172 ALA A C 1
ATOM 1273 O O . ALA A 1 172 ? -14.669 -71.547 43.649 1.00 42.69 172 ALA A O 1
#

Sequence (172 aa):
AVPGWKIDITKSKLDKPLEVHGKKITEAVSKVTWTADEGEIAPGYFQQFPVSVGALPEDADQLVFKAIQTYDNKEVVRWIEEPTAGGEEPDSPAPVLKLTAAAEDHHGGAADDDKKADDHKSADTDASSKESSTVASSSSSDTTARTLGIIGIVIGIGGIAFGVLAGRRRSA

pLDDT: mean 73.9, std 22.97, range [27.22, 98.25]

InterPro domains:
  IPR012533 YncI, copper-binding domain [PF07987] (2-99)
  IPR012533 YncI, copper-binding domain [cd08545] (2-103)
  IPR038507 YcnI-like superfamily [G3DSA:2.60.40.2230] (1-114)

Organism: NCBI:txid2706086